Protein AF-A0A5P0JGP3-F1 (afdb_monomer)

Nearest PDB structures (foldseek):
  3v0e-assembly1_A  TM=6.951E-01  e=6.307E+00  Ciona intestinalis
  6fyq-assembly1_A-2  TM=6.441E-01  e=5.505E+00  Virgibacillus pantothenticus

Radius of gyration: 11.39 Å; Cα contacts (8 Å, |Δi|>4): 64; chains: 1; bounding box: 22×31×28 Å

Secondary structure (DSSP, 8-state):
---EEEEEEHHHHTT----SSEEEEEES-TT-HHHHHHHHHHHHHHH-GGG--

Solvent-accessible surface area (backbone atoms only — not comparable to full-atom values): 3396 Å² total; per-residue (Å²): 132,83,74,48,77,47,80,37,49,51,87,53,35,85,74,62,84,76,71,82,65,47,48,79,45,59,32,91,44,81,85,37,64,86,54,33,49,58,57,52,50,48,54,39,52,75,77,39,52,88,78,61,129

Foldseek 3Di:
DDAEEAEDALVCQVVDDDDDRYYYFHFPDCPDCVTNVVRVVVVCCVRPVVVPD

Structure (mmCIF, N/CA/C/O backbone):
data_AF-A0A5P0JGP3-F1
#
_entry.id   AF-A0A5P0JGP3-F1
#
loop_
_atom_site.group_PDB
_atom_site.id
_atom_site.type_symbol
_atom_site.label_atom_id
_atom_site.label_alt_id
_atom_site.label_comp_id
_atom_site.label_asym_id
_atom_site.label_entity_id
_atom_site.label_seq_id
_atom_site.pdbx_PDB_ins_code
_atom_site.Cartn_x
_atom_site.Cartn_y
_atom_site.Cartn_z
_atom_site.occupancy
_atom_site.B_iso_or_equiv
_atom_site.auth_seq_id
_atom_site.auth_comp_id
_atom_site.auth_asym_id
_atom_site.auth_atom_id
_atom_site.pdbx_PDB_model_num
ATOM 1 N N . SER A 1 1 ? -5.033 5.743 17.423 1.00 69.62 1 SER A N 1
ATOM 2 C CA . SER A 1 1 ? -3.929 4.776 17.262 1.00 69.62 1 SER A CA 1
ATOM 3 C C . SER A 1 1 ? -3.331 5.001 15.891 1.00 69.62 1 SER A C 1
ATOM 5 O O . SER A 1 1 ? -4.116 5.201 14.973 1.00 69.62 1 SER A O 1
ATOM 7 N N . GLY A 1 2 ? -2.005 5.035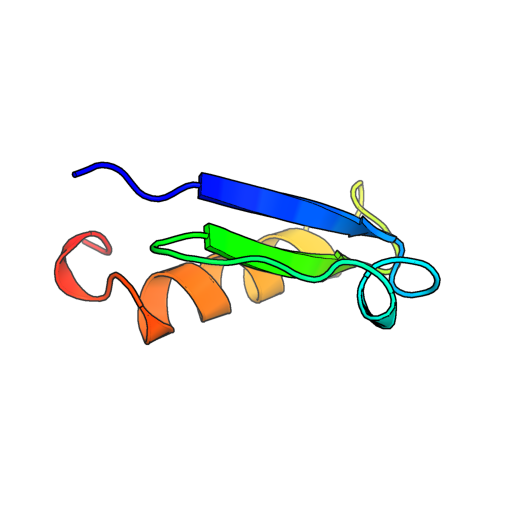 15.756 1.00 83.81 2 GLY A N 1
ATOM 8 C CA . GLY A 1 2 ? -1.356 5.179 14.448 1.00 83.81 2 GLY A CA 1
ATOM 9 C C . GLY A 1 2 ? -1.623 3.980 13.533 1.00 83.81 2 GLY A C 1
ATOM 10 O O . GLY A 1 2 ? -2.164 2.960 13.977 1.00 83.81 2 GLY A O 1
ATOM 11 N N . ALA A 1 3 ? -1.272 4.124 12.261 1.00 89.75 3 ALA A N 1
ATOM 12 C CA . ALA A 1 3 ? -1.252 3.041 11.290 1.00 89.75 3 ALA A CA 1
ATOM 13 C C . ALA A 1 3 ? 0.175 2.817 10.800 1.00 89.75 3 ALA A C 1
ATOM 15 O O . ALA A 1 3 ? 0.893 3.790 10.568 1.00 89.75 3 ALA A O 1
ATOM 16 N N . ASP A 1 4 ? 0.547 1.555 10.590 1.00 93.88 4 ASP A N 1
ATOM 17 C CA . ASP A 1 4 ? 1.830 1.202 9.984 1.00 93.88 4 ASP A CA 1
ATOM 18 C C . ASP A 1 4 ? 1.602 0.602 8.598 1.00 93.88 4 ASP A C 1
ATOM 20 O O . ASP A 1 4 ? 0.745 -0.267 8.407 1.00 93.88 4 ASP A O 1
ATOM 24 N N . ILE A 1 5 ? 2.408 1.032 7.631 1.00 94.12 5 ILE A N 1
ATOM 25 C CA . ILE A 1 5 ? 2.432 0.450 6.291 1.00 94.12 5 ILE A CA 1
ATOM 26 C C . ILE A 1 5 ? 3.772 -0.263 6.115 1.00 94.12 5 ILE A C 1
ATOM 28 O O . ILE A 1 5 ? 4.836 0.351 6.180 1.00 94.12 5 ILE A O 1
ATOM 32 N N . ILE A 1 6 ? 3.718 -1.573 5.893 1.00 94.38 6 ILE A N 1
ATOM 33 C CA . ILE A 1 6 ? 4.876 -2.432 5.653 1.00 94.38 6 ILE A CA 1
ATOM 34 C C . ILE A 1 6 ? 5.041 -2.587 4.146 1.00 94.38 6 ILE A C 1
ATOM 36 O O . ILE A 1 6 ? 4.167 -3.124 3.468 1.00 94.38 6 ILE A O 1
ATOM 40 N N . ILE A 1 7 ? 6.180 -2.145 3.618 1.00 92.75 7 ILE A N 1
ATOM 41 C CA . ILE A 1 7 ? 6.511 -2.297 2.201 1.00 92.75 7 ILE A CA 1
ATOM 42 C C . ILE A 1 7 ? 7.468 -3.476 2.050 1.00 92.75 7 ILE A C 1
ATOM 44 O O . ILE A 1 7 ? 8.519 -3.516 2.690 1.00 92.75 7 ILE A O 1
ATOM 48 N N . ALA A 1 8 ? 7.119 -4.429 1.190 1.00 93.75 8 ALA A N 1
ATOM 49 C CA . ALA A 1 8 ? 7.914 -5.628 0.946 1.00 93.75 8 ALA A CA 1
ATOM 50 C C . ALA A 1 8 ? 7.936 -5.989 -0.542 1.00 93.75 8 ALA A C 1
ATOM 52 O O . ALA A 1 8 ? 7.108 -5.528 -1.332 1.00 93.75 8 ALA A O 1
ATOM 53 N N . SER A 1 9 ? 8.883 -6.845 -0.933 1.00 92.56 9 SER A N 1
ATOM 54 C CA . SER A 1 9 ? 8.859 -7.424 -2.275 1.00 92.56 9 SER A CA 1
ATOM 55 C C . SER A 1 9 ? 7.573 -8.234 -2.470 1.00 92.56 9 SER A C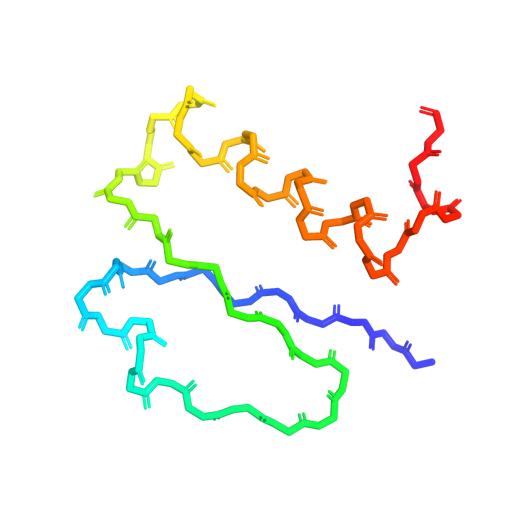 1
ATOM 57 O O . SER A 1 9 ? 7.101 -8.897 -1.543 1.00 92.56 9 SER A O 1
ATOM 59 N N . THR A 1 10 ? 7.010 -8.229 -3.681 1.00 92.44 10 THR A N 1
ATOM 60 C CA . THR A 1 10 ? 5.795 -9.011 -3.994 1.00 92.44 10 THR A CA 1
ATOM 61 C C . THR A 1 10 ? 5.927 -10.498 -3.670 1.00 92.44 10 THR A C 1
ATOM 63 O O . THR A 1 10 ? 4.925 -11.130 -3.366 1.00 92.44 10 THR A O 1
ATOM 66 N N . HIS A 1 11 ? 7.144 -11.049 -3.722 1.00 92.69 11 HIS A N 1
ATOM 67 C CA . HIS A 1 11 ? 7.403 -12.460 -3.434 1.00 92.69 11 HIS A CA 1
ATOM 68 C C . HIS A 1 11 ? 7.171 -12.817 -1.964 1.00 92.69 11 HIS A C 1
ATOM 70 O O . HIS A 1 11 ? 6.704 -13.911 -1.692 1.00 92.69 11 HIS A O 1
ATOM 76 N N . ILE A 1 12 ? 7.468 -11.900 -1.038 1.00 93.88 12 ILE A N 1
ATOM 77 C CA . ILE A 1 12 ? 7.355 -12.149 0.407 1.00 93.88 12 ILE A CA 1
ATOM 78 C C . ILE A 1 12 ? 6.095 -11.506 0.994 1.00 93.88 12 ILE A C 1
ATOM 80 O O . ILE A 1 12 ? 5.599 -11.953 2.018 1.00 93.88 12 ILE A O 1
ATOM 84 N N . ALA A 1 13 ? 5.525 -10.486 0.343 1.00 94.25 13 ALA A N 1
ATOM 85 C CA . ALA A 1 13 ? 4.358 -9.761 0.851 1.00 94.25 13 ALA A CA 1
ATOM 86 C C . ALA A 1 13 ? 3.164 -10.674 1.191 1.00 94.25 13 ALA A C 1
ATOM 88 O O . ALA A 1 13 ? 2.504 -10.444 2.199 1.00 94.25 13 ALA A O 1
ATOM 89 N N . GLY A 1 14 ? 2.917 -11.721 0.394 1.00 92.12 14 GLY A N 1
ATOM 90 C CA . GLY A 1 14 ? 1.841 -12.690 0.646 1.00 92.12 14 GLY A CA 1
ATOM 91 C C . GLY A 1 14 ? 2.074 -13.605 1.855 1.00 92.12 14 GLY A C 1
ATOM 92 O O . GLY A 1 14 ? 1.130 -14.213 2.348 1.00 92.12 14 GLY A O 1
ATOM 93 N N . GLU A 1 15 ? 3.309 -13.688 2.348 1.00 95.75 15 GLU A N 1
ATOM 94 C CA . GLU A 1 15 ? 3.681 -14.482 3.524 1.00 95.75 15 GLU A CA 1
ATOM 95 C C . GLU A 1 15 ? 3.603 -13.659 4.823 1.00 95.75 15 GLU A C 1
ATOM 97 O O . GLU A 1 15 ? 3.605 -14.210 5.925 1.00 95.75 15 GLU A O 1
ATOM 102 N N . ILE A 1 16 ? 3.507 -12.328 4.719 1.00 95.88 16 ILE A N 1
ATOM 103 C CA . ILE A 1 16 ? 3.455 -11.434 5.875 1.00 95.88 16 ILE A CA 1
ATOM 104 C C . ILE A 1 16 ? 2.019 -11.376 6.398 1.00 95.88 16 ILE A C 1
ATOM 106 O O . ILE A 1 16 ? 1.150 -10.714 5.836 1.00 95.88 16 ILE A O 1
ATOM 110 N N . THR A 1 17 ? 1.784 -12.027 7.535 1.00 95.69 17 THR A N 1
ATOM 111 C CA . THR A 1 17 ? 0.522 -11.899 8.272 1.00 95.69 17 THR A CA 1
ATOM 112 C C . THR A 1 17 ? 0.603 -10.730 9.246 1.00 95.69 17 THR A C 1
ATOM 114 O O . THR A 1 17 ? 1.525 -10.647 10.059 1.00 95.69 17 THR A O 1
ATOM 117 N N . VAL A 1 18 ? -0.382 -9.834 9.199 1.00 94.38 18 VAL A N 1
ATOM 118 C CA . VAL A 1 18 ? -0.473 -8.681 10.101 1.00 94.38 18 VAL A CA 1
ATOM 119 C C . VAL A 1 18 ? -1.78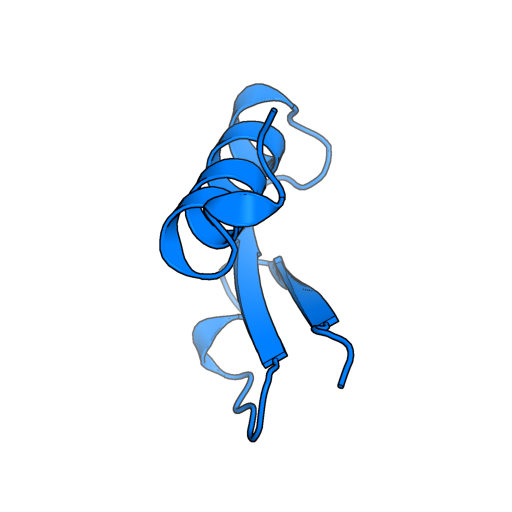8 -8.678 10.865 1.00 94.38 18 VAL A C 1
ATOM 121 O O . VAL A 1 18 ? -2.807 -9.182 10.404 1.00 94.38 18 VAL A O 1
ATOM 124 N N . THR A 1 19 ? -1.754 -8.090 12.056 1.00 93.56 19 THR A N 1
ATOM 125 C CA . THR A 1 19 ? -2.927 -7.872 12.906 1.00 93.56 19 THR A CA 1
ATOM 126 C C . THR A 1 19 ? -3.016 -6.406 13.319 1.00 93.56 19 THR A C 1
ATOM 128 O O . THR A 1 19 ? -2.009 -5.687 13.350 1.00 93.56 19 THR A O 1
ATOM 131 N N . GLY A 1 20 ? -4.217 -5.958 13.684 1.00 91.44 20 GLY A N 1
ATOM 132 C CA . GLY A 1 20 ? -4.461 -4.569 14.072 1.00 91.44 20 GLY A CA 1
ATOM 133 C C . GLY A 1 20 ? -4.418 -3.612 12.879 1.00 91.44 20 GLY A C 1
ATOM 134 O O . GLY A 1 20 ? -4.752 -3.992 11.764 1.00 91.44 20 GLY A O 1
ATOM 135 N N . ASN A 1 21 ? -4.009 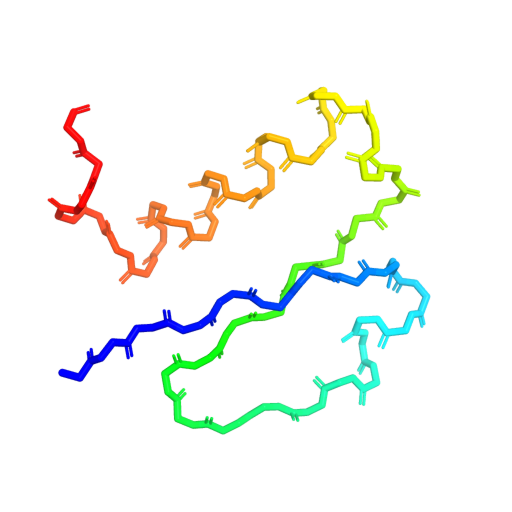-2.365 13.118 1.00 92.69 21 ASN A N 1
ATOM 136 C CA . ASN A 1 21 ? -4.027 -1.297 12.114 1.00 92.69 21 ASN A CA 1
ATOM 137 C C . ASN A 1 21 ? -2.731 -1.265 11.281 1.00 92.69 21 ASN A C 1
ATOM 139 O O . ASN A 1 21 ? -1.999 -0.274 11.290 1.00 92.69 21 ASN A O 1
ATOM 143 N N . LYS A 1 22 ? -2.407 -2.391 10.640 1.00 94.38 22 LYS A N 1
ATOM 144 C CA . LYS A 1 22 ? -1.194 -2.566 9.833 1.00 94.38 22 LYS A CA 1
ATOM 145 C C . LYS A 1 22 ? -1.548 -3.090 8.448 1.00 94.38 22 LYS A C 1
ATOM 147 O O . LYS A 1 22 ? -2.402 -3.964 8.336 1.00 94.38 22 LYS A O 1
ATOM 152 N N . TYR A 1 23 ? -0.854 -2.598 7.426 1.00 94.38 23 TYR A N 1
ATOM 153 C CA . TYR A 1 23 ? -1.154 -2.883 6.020 1.00 94.38 23 TYR A CA 1
ATOM 154 C C . TYR A 1 23 ? 0.122 -3.275 5.281 1.00 94.38 23 TYR A C 1
ATOM 156 O O . TYR A 1 23 ? 1.174 -2.679 5.510 1.00 94.38 23 TYR A O 1
ATOM 164 N N . VAL A 1 24 ? 0.048 -4.280 4.408 1.00 94.69 24 VAL A N 1
ATOM 165 C CA . VAL A 1 24 ? 1.203 -4.774 3.643 1.00 94.69 24 VAL A CA 1
ATOM 166 C C . VAL A 1 24 ? 1.058 -4.366 2.182 1.00 94.69 24 VAL A C 1
ATOM 168 O O . VAL A 1 24 ? 0.040 -4.646 1.556 1.00 94.69 24 VAL A O 1
ATOM 171 N N . VAL A 1 25 ? 2.099 -3.750 1.620 1.00 94.12 25 VAL A N 1
ATOM 172 C CA . VAL A 1 25 ? 2.161 -3.375 0.203 1.00 94.12 25 VAL A CA 1
ATOM 173 C C . VAL A 1 25 ? 3.257 -4.171 -0.487 1.00 94.12 25 VAL A C 1
ATOM 175 O O . VAL A 1 25 ? 4.449 -3.988 -0.228 1.00 94.12 25 VAL A O 1
ATOM 178 N N . GLY A 1 26 ? 2.840 -5.043 -1.403 1.00 93.75 26 GLY A N 1
ATOM 179 C CA . GLY A 1 26 ? 3.740 -5.757 -2.298 1.00 93.75 26 GLY A CA 1
ATOM 180 C C . GLY A 1 26 ? 4.154 -4.884 -3.481 1.00 93.75 26 GLY A C 1
ATOM 181 O O . GLY A 1 26 ? 3.322 -4.521 -4.323 1.00 93.75 26 GLY A O 1
ATOM 182 N N . VAL A 1 27 ? 5.451 -4.600 -3.581 1.00 92.12 27 VAL A N 1
ATOM 183 C CA . VAL A 1 27 ? 6.060 -3.847 -4.686 1.00 92.12 27 VAL A CA 1
ATOM 184 C C . VAL A 1 27 ? 7.086 -4.692 -5.425 1.00 92.12 27 VAL A C 1
ATOM 186 O O . VAL A 1 27 ? 7.797 -5.504 -4.828 1.00 92.12 27 VAL A O 1
ATOM 189 N N . ARG A 1 28 ? 7.158 -4.528 -6.747 1.00 89.69 28 ARG A N 1
ATOM 190 C CA . ARG A 1 28 ? 8.131 -5.258 -7.564 1.00 89.69 28 ARG A CA 1
ATOM 191 C C . ARG A 1 28 ? 9.453 -4.505 -7.619 1.00 89.69 28 ARG A C 1
ATOM 193 O O . ARG A 1 28 ? 10.511 -5.124 -7.553 1.00 89.69 28 ARG A O 1
ATOM 200 N N . ASN A 1 29 ? 9.386 -3.177 -7.700 1.00 86.31 29 ASN A N 1
ATOM 201 C CA . ASN A 1 29 ? 10.544 -2.299 -7.617 1.00 86.31 29 ASN A CA 1
ATOM 202 C C . ASN A 1 29 ? 10.253 -1.096 -6.704 1.00 86.31 29 ASN A C 1
ATOM 204 O O . ASN A 1 29 ? 9.588 -0.149 -7.114 1.00 86.31 29 A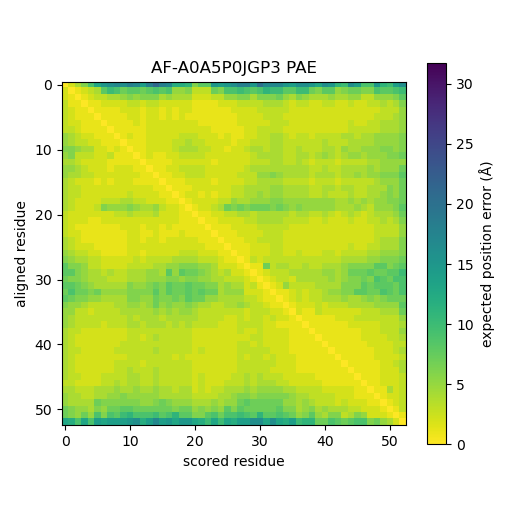SN A O 1
ATOM 208 N N . MET A 1 30 ? 10.816 -1.106 -5.491 1.00 83.69 30 MET A N 1
ATOM 209 C CA . MET A 1 30 ? 10.698 0.003 -4.528 1.00 83.69 30 MET A CA 1
ATOM 210 C C . MET A 1 30 ? 11.277 1.330 -5.038 1.00 83.69 30 MET A C 1
ATOM 212 O O . MET A 1 30 ? 10.831 2.388 -4.608 1.00 83.69 30 MET A O 1
ATOM 216 N N . LEU A 1 31 ? 12.258 1.291 -5.946 1.00 84.44 31 LEU A N 1
ATOM 217 C CA . LEU A 1 31 ? 12.910 2.486 -6.492 1.00 84.44 31 LEU A CA 1
ATOM 218 C C . LEU A 1 31 ? 12.171 3.063 -7.703 1.00 84.44 31 LEU A C 1
ATOM 220 O O . LEU A 1 31 ? 12.525 4.141 -8.171 1.00 84.44 31 LEU A O 1
ATOM 224 N N . SER A 1 32 ? 11.170 2.353 -8.235 1.00 85.56 32 SER A N 1
ATOM 225 C CA . SER A 1 32 ? 10.346 2.859 -9.327 1.00 85.56 32 SER A CA 1
ATOM 226 C C . SER A 1 32 ? 9.231 3.735 -8.755 1.00 85.56 32 SER A C 1
ATOM 228 O O . SER A 1 32 ? 8.276 3.195 -8.185 1.00 85.56 32 SER A O 1
ATOM 230 N N . PRO A 1 33 ? 9.273 5.068 -8.933 1.00 81.44 33 PRO A N 1
ATOM 231 C CA . PRO A 1 33 ? 8.192 5.937 -8.475 1.00 81.44 33 PRO A CA 1
ATOM 232 C C . PRO A 1 33 ? 6.868 5.633 -9.188 1.00 81.44 33 PRO A C 1
ATOM 234 O O . PRO A 1 33 ? 5.809 5.881 -8.623 1.00 81.44 33 PRO A O 1
ATOM 237 N N . ALA A 1 34 ? 6.919 5.049 -10.391 1.00 86.25 34 ALA A N 1
ATOM 238 C CA . ALA A 1 34 ? 5.742 4.637 -11.153 1.00 86.25 34 ALA A CA 1
ATOM 239 C C . ALA A 1 34 ? 5.086 3.342 -10.634 1.00 86.25 34 ALA A C 1
ATOM 241 O O . ALA A 1 34 ? 3.945 3.072 -10.992 1.00 86.25 34 ALA A O 1
ATOM 242 N N . ASP A 1 35 ? 5.786 2.547 -9.815 1.00 83.69 35 ASP A N 1
ATOM 243 C CA . ASP A 1 35 ? 5.247 1.317 -9.208 1.00 83.69 35 ASP A CA 1
ATOM 244 C C . ASP A 1 35 ? 4.925 1.552 -7.725 1.00 83.69 35 ASP A C 1
ATOM 246 O O . ASP A 1 35 ? 3.784 1.410 -7.290 1.00 83.69 35 ASP A O 1
ATOM 250 N N . PHE A 1 36 ? 5.914 2.002 -6.947 1.00 88.94 36 PHE A N 1
ATOM 251 C CA . PHE A 1 36 ? 5.763 2.192 -5.505 1.00 88.94 36 PHE A CA 1
ATOM 252 C C . PHE A 1 36 ? 4.777 3.308 -5.143 1.00 88.94 36 PHE A C 1
ATOM 254 O O . PHE A 1 36 ? 3.886 3.089 -4.323 1.00 88.94 36 PHE A O 1
ATOM 261 N N . GLY A 1 37 ? 4.919 4.489 -5.756 1.00 88.75 37 GLY A N 1
ATOM 262 C CA . GLY A 1 37 ? 4.119 5.669 -5.420 1.00 88.75 37 GLY A CA 1
ATOM 263 C C . GLY A 1 37 ? 2.609 5.420 -5.540 1.00 88.75 37 GLY A C 1
ATOM 264 O O . GLY A 1 37 ? 1.898 5.590 -4.549 1.00 88.75 37 GLY A O 1
ATOM 265 N N . PRO A 1 38 ? 2.107 4.967 -6.708 1.00 91.75 38 PRO A N 1
ATOM 266 C CA . PRO A 1 38 ? 0.693 4.650 -6.891 1.00 91.75 38 PRO A CA 1
ATOM 267 C C . PRO A 1 38 ? 0.162 3.594 -5.916 1.00 91.75 38 PRO A C 1
ATOM 269 O O . PRO A 1 38 ? -0.894 3.812 -5.330 1.00 91.75 38 PRO A O 1
ATOM 272 N N . LYS A 1 39 ? 0.906 2.503 -5.677 1.00 91.25 39 LYS A N 1
ATOM 273 C CA . LYS A 1 39 ? 0.5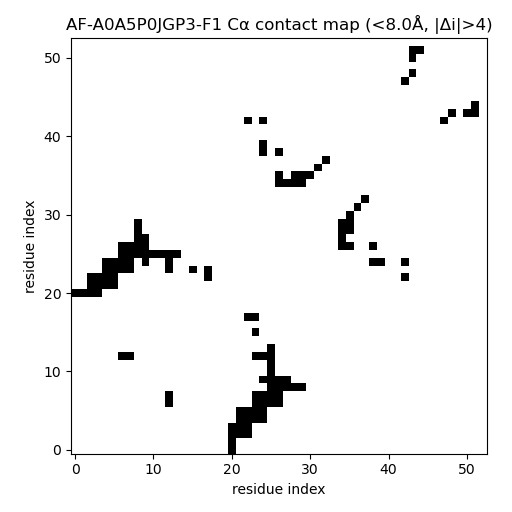02 1.435 -4.743 1.00 91.25 39 LYS A CA 1
ATOM 274 C C . LYS A 1 39 ? 0.393 1.920 -3.299 1.00 91.25 39 LYS A C 1
ATOM 276 O O . LYS A 1 39 ? -0.536 1.548 -2.591 1.00 91.25 39 LYS A O 1
ATOM 281 N N . LEU A 1 40 ? 1.334 2.754 -2.854 1.00 90.56 40 LEU A N 1
ATOM 282 C CA . LEU A 1 40 ? 1.268 3.349 -1.521 1.00 90.56 40 LEU A CA 1
ATOM 283 C C . LEU A 1 40 ? 0.056 4.282 -1.399 1.00 90.56 40 LEU A C 1
ATOM 285 O O . LEU A 1 40 ? -0.673 4.222 -0.412 1.00 90.56 40 LEU A O 1
ATOM 289 N N . LEU A 1 41 ? -0.179 5.124 -2.410 1.00 91.06 41 LEU A N 1
ATOM 290 C CA . LEU A 1 41 ? -1.319 6.040 -2.419 1.00 91.06 41 LEU A CA 1
ATOM 291 C C . LEU A 1 41 ? -2.665 5.312 -2.455 1.00 91.06 41 LEU A C 1
ATOM 293 O O . LEU A 1 41 ? -3.624 5.822 -1.886 1.00 91.06 41 LEU A O 1
ATOM 297 N N . GLU A 1 42 ? -2.753 4.155 -3.108 1.00 91.88 42 GLU A N 1
ATOM 298 C CA . GLU A 1 42 ? -3.958 3.321 -3.135 1.00 91.88 42 GLU A CA 1
ATOM 299 C C . GLU A 1 42 ? -4.343 2.860 -1.725 1.00 91.88 42 GLU A C 1
ATOM 301 O O . GLU A 1 42 ? -5.447 3.153 -1.274 1.00 91.88 42 GLU A O 1
ATOM 306 N N . VAL A 1 43 ? -3.395 2.287 -0.976 1.00 92.44 43 VAL A N 1
ATOM 307 C CA . VAL A 1 43 ? -3.607 1.880 0.426 1.00 92.44 43 VAL A CA 1
ATOM 308 C C . VAL A 1 43 ? -3.963 3.070 1.315 1.00 92.44 43 VAL A C 1
ATOM 310 O O . VAL A 1 43 ? -4.840 2.960 2.173 1.00 92.44 43 VAL A O 1
ATOM 313 N N . ILE A 1 44 ? -3.325 4.228 1.100 1.00 91.88 44 ILE A N 1
ATOM 314 C CA . ILE A 1 44 ? -3.653 5.439 1.859 1.00 91.88 44 ILE A CA 1
ATOM 315 C C . ILE A 1 44 ? -5.081 5.899 1.566 1.00 91.88 44 ILE A C 1
ATOM 317 O O . ILE A 1 44 ? -5.820 6.212 2.490 1.00 91.88 44 ILE A O 1
ATOM 321 N N . LYS A 1 45 ? -5.508 5.912 0.303 1.00 92.50 45 LYS A N 1
ATOM 322 C CA . LYS A 1 45 ? -6.873 6.313 -0.062 1.00 92.50 45 LYS A CA 1
ATOM 323 C C . LYS A 1 45 ? -7.926 5.324 0.433 1.00 92.50 45 LYS A C 1
ATOM 325 O O . LYS A 1 45 ? -9.010 5.756 0.808 1.00 92.50 45 LYS A O 1
ATOM 330 N N . GLU A 1 46 ? -7.619 4.030 0.425 1.00 92.62 46 GLU A N 1
ATOM 331 C CA . GLU A 1 46 ? -8.550 2.976 0.835 1.00 92.62 46 GLU A CA 1
ATOM 332 C C . GLU A 1 46 ? -8.796 2.976 2.349 1.00 92.62 46 GLU A C 1
ATOM 334 O O . GLU A 1 46 ? -9.940 2.860 2.790 1.00 92.62 46 GLU A O 1
ATOM 339 N N . HIS A 1 47 ? -7.743 3.147 3.152 1.00 91.50 47 HIS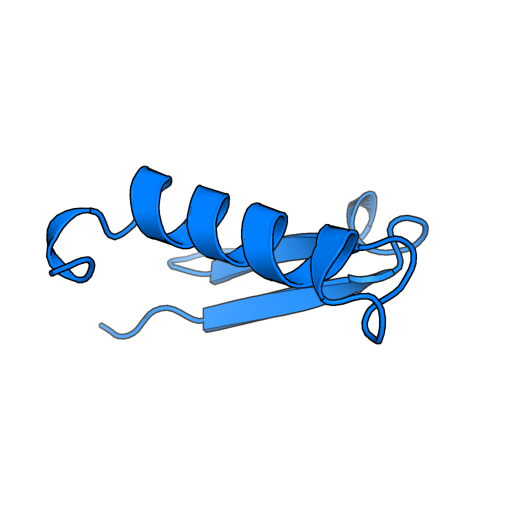 A N 1
ATOM 340 C CA . HIS A 1 47 ? -7.834 3.008 4.610 1.00 91.50 47 HIS A CA 1
ATOM 341 C C . HIS A 1 47 ? -7.737 4.331 5.378 1.00 91.50 47 HIS A C 1
ATOM 343 O O . HIS A 1 47 ? -8.171 4.404 6.529 1.00 91.50 47 HIS A O 1
ATOM 349 N N . PHE A 1 48 ? -7.208 5.384 4.750 1.00 89.50 48 PHE A N 1
ATOM 350 C CA . PHE A 1 48 ? -6.983 6.704 5.350 1.00 89.50 48 PHE A CA 1
ATOM 351 C C . PHE A 1 48 ? -7.471 7.859 4.456 1.00 89.50 48 PHE A C 1
ATOM 353 O O . PHE A 1 48 ? -6.739 8.829 4.245 1.00 89.50 48 PHE A O 1
ATOM 360 N N . PRO A 1 49 ? -8.704 7.807 3.915 1.00 87.75 49 PRO A N 1
ATOM 361 C CA . PRO A 1 49 ? -9.181 8.810 2.963 1.00 87.75 49 PRO A CA 1
ATOM 362 C C . PRO A 1 49 ? -9.170 10.236 3.534 1.00 87.75 49 PRO A C 1
ATOM 364 O O . PRO A 1 49 ? -8.961 11.184 2.786 1.00 87.75 49 PRO A O 1
ATOM 367 N N . GLN A 1 50 ? -9.342 10.400 4.851 1.00 87.56 50 GLN A N 1
ATOM 368 C CA . GLN A 1 50 ? -9.270 11.703 5.524 1.00 87.56 50 GLN A CA 1
ATOM 369 C C . GLN A 1 50 ? -7.868 12.334 5.540 1.00 87.56 50 GLN A C 1
ATOM 371 O O . GLN A 1 50 ? -7.747 13.543 5.734 1.00 87.56 50 GLN A O 1
ATOM 376 N N . ASP A 1 51 ? -6.818 11.527 5.372 1.00 82.44 51 ASP A N 1
ATOM 377 C CA . ASP A 1 51 ? -5.423 11.971 5.446 1.00 82.44 51 ASP A CA 1
ATOM 378 C C . ASP A 1 51 ? -4.878 12.393 4.067 1.00 82.44 51 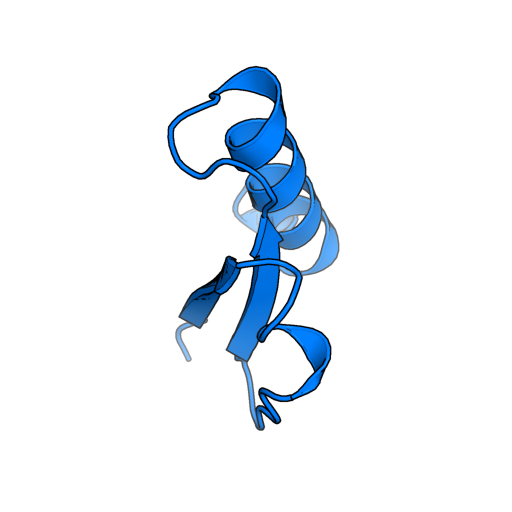ASP A C 1
ATOM 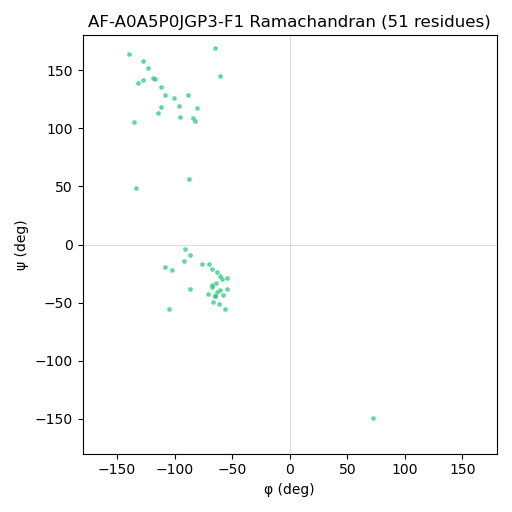380 O O . ASP A 1 51 ? -3.760 12.903 3.956 1.00 82.44 51 ASP A O 1
ATOM 384 N N . VAL A 1 52 ? -5.687 12.238 3.013 1.00 77.31 52 VAL A N 1
ATOM 385 C CA . VAL A 1 52 ? -5.405 12.719 1.658 1.00 77.31 52 VAL A CA 1
ATOM 386 C C . VAL A 1 52 ? -6.077 14.082 1.472 1.00 77.31 52 VAL A C 1
ATOM 388 O O . VAL A 1 52 ? -7.302 14.170 1.418 1.00 77.31 52 VAL A O 1
ATOM 391 N N . LYS A 1 53 ? -5.269 15.146 1.399 1.00 66.56 53 LYS A N 1
ATOM 392 C CA . LYS A 1 53 ? -5.718 16.518 1.102 1.00 66.56 53 LYS A CA 1
ATOM 393 C C . LYS A 1 53 ? -5.760 16.806 -0.392 1.00 66.56 53 LYS A C 1
ATOM 395 O O . LYS A 1 53 ? -4.856 16.315 -1.106 1.00 66.56 53 LYS A O 1
#

pLDDT: mean 89.81, std 5.93, range [66.56, 95.88]

Sequence (53 aa):
SGADIIIASTHIAGEITVTGNKYVVGVRNMLSPADFGPKLLEVIKEHFPQDVK

Organism: Escherichia coli (NCBI:txid562)

Mean predicted aligned error: 3.55 Å